Protein AF-A0A8H8DHR5-F1 (afdb_monomer)

Nearest PDB structures (foldseek):
  8pv3-assembly1_LR  TM=9.100E-01  e=2.054E-12  Thermochaetoides thermophila DSM 1495
  8pvk-assembly1_LR  TM=9.070E-01  e=3.419E-12  Thermochaetoides thermophila DSM 1495
  6zu5-assembly1_LR0  TM=8.904E-01  e=1.469E-10  Paranosema locustae
  1ffk-assembly1_M  TM=8.776E-01  e=1.641E-08  Haloarcula marismortui
  1k8a-assembly1_Q  TM=8.814E-01  e=5.506E-08  Haloarcula marismortui

InterPro domains:
  IPR000196 Large ribosomal subunit protein eL19 domain [SM01416] (14-130)
  IPR035970 Large ribosomal subunit protein eL19 superfamily [SSF48140] (15-130)
  IPR039547 Large ribosomal subunit protein eL19 [PTHR10722] (29-130)
  IPR057260 Ribosomal protein L19e, C-terminal domain [PF25476] (47-130)

Radius of gyration: 31.35 Å; Cα contacts (8 Å, |Δi|>4): 58; chains: 1; bounding box: 53×69×75 Å

Structure (mmCIF, N/CA/C/O backbone):
data_AF-A0A8H8DHR5-F1
#
_entry.id   AF-A0A8H8DHR5-F1
#
loop_
_atom_site.group_PDB
_atom_site.id
_atom_site.type_symbol
_atom_site.label_atom_id
_atom_site.label_alt_id
_atom_site.label_comp_id
_atom_site.label_asym_id
_atom_site.label_entity_id
_atom_site.label_seq_id
_atom_site.pdbx_PDB_ins_code
_atom_site.Cartn_x
_atom_site.Cartn_y
_atom_site.Cartn_z
_atom_site.occupancy
_atom_site.B_iso_or_equiv
_atom_site.auth_seq_id
_atom_site.auth_comp_id
_atom_site.auth_asym_id
_atom_site.auth_atom_id
_atom_site.pdbx_PDB_model_num
ATOM 1 N N . MET A 1 1 ? 2.626 48.609 -42.521 1.00 49.31 1 MET A N 1
ATOM 2 C CA . MET A 1 1 ? 3.948 47.981 -42.735 1.00 49.31 1 MET A CA 1
ATOM 3 C C . MET A 1 1 ? 4.315 47.196 -41.479 1.00 49.31 1 MET A C 1
ATOM 5 O O . MET A 1 1 ? 4.859 47.774 -40.551 1.00 49.31 1 MET A O 1
ATOM 9 N N . GLY A 1 2 ? 3.911 45.927 -41.382 1.00 47.09 2 GLY A N 1
ATOM 10 C CA . GLY A 1 2 ? 4.258 45.062 -40.247 1.00 47.09 2 GLY A CA 1
ATOM 11 C C . GLY A 1 2 ? 5.346 44.088 -40.674 1.00 47.09 2 GLY A C 1
ATOM 12 O O . GLY A 1 2 ? 5.113 43.306 -41.591 1.00 47.09 2 GLY A O 1
ATOM 13 N N . ALA A 1 3 ? 6.526 44.164 -40.058 1.00 51.38 3 ALA A N 1
ATOM 14 C CA . ALA A 1 3 ? 7.613 43.227 -40.324 1.00 51.38 3 ALA A CA 1
ATOM 15 C C . ALA A 1 3 ? 7.174 41.784 -39.990 1.00 51.38 3 ALA A C 1
ATOM 17 O O . ALA A 1 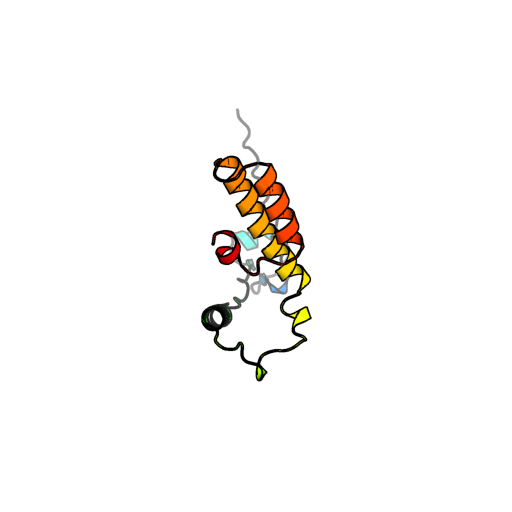3 ? 6.471 41.580 -38.991 1.00 51.38 3 ALA A O 1
ATOM 18 N N . PRO A 1 4 ? 7.554 40.779 -40.800 1.00 53.97 4 PRO A N 1
ATOM 19 C CA . PRO A 1 4 ? 7.269 39.387 -40.481 1.00 53.97 4 PRO A CA 1
ATOM 20 C C . PRO A 1 4 ? 7.989 39.010 -39.182 1.00 53.97 4 PRO A C 1
ATOM 22 O O . PRO A 1 4 ? 9.175 39.277 -39.015 1.00 53.97 4 PRO A O 1
ATOM 25 N N . ARG A 1 5 ? 7.258 38.409 -38.237 1.00 55.28 5 ARG A N 1
ATOM 26 C CA . ARG A 1 5 ? 7.847 37.860 -37.011 1.00 55.28 5 ARG A CA 1
ATOM 27 C C . ARG A 1 5 ? 8.753 36.701 -37.419 1.00 55.28 5 ARG A C 1
ATOM 29 O O . ARG A 1 5 ? 8.243 35.681 -37.883 1.00 55.28 5 ARG A O 1
ATOM 36 N N . ASP A 1 6 ? 10.062 36.864 -37.259 1.00 54.31 6 ASP A N 1
ATOM 37 C CA . ASP A 1 6 ? 11.035 35.807 -37.517 1.00 54.31 6 ASP A CA 1
ATOM 38 C C . ASP A 1 6 ? 10.660 34.544 -36.731 1.00 54.31 6 ASP A C 1
ATOM 40 O O . ASP A 1 6 ? 10.556 34.546 -35.500 1.00 54.31 6 ASP A O 1
ATOM 44 N N . ALA A 1 7 ? 10.413 33.452 -37.454 1.00 51.59 7 ALA A N 1
ATOM 45 C CA . ALA A 1 7 ? 10.129 32.161 -36.849 1.00 51.59 7 ALA A CA 1
ATOM 46 C C . ALA A 1 7 ? 11.373 31.677 -36.078 1.00 51.59 7 ALA A C 1
ATOM 48 O O . ALA A 1 7 ? 12.481 31.718 -36.622 1.00 51.59 7 ALA A O 1
ATOM 49 N N . PRO A 1 8 ? 11.238 31.180 -34.834 1.00 48.06 8 PRO A N 1
ATOM 50 C CA . PRO A 1 8 ? 12.390 30.730 -34.067 1.00 48.06 8 PRO A CA 1
ATOM 51 C C . PRO A 1 8 ? 13.072 29.557 -34.780 1.00 48.06 8 PRO A C 1
ATOM 53 O O . PRO A 1 8 ? 12.430 28.562 -35.130 1.00 48.06 8 PRO A O 1
ATOM 56 N N . ALA A 1 9 ? 14.390 29.662 -34.972 1.00 53.03 9 ALA A N 1
ATOM 57 C CA . ALA A 1 9 ? 15.204 28.599 -35.547 1.00 53.03 9 ALA A CA 1
ATOM 58 C C . ALA A 1 9 ? 14.975 27.287 -34.776 1.00 53.03 9 ALA A C 1
ATOM 60 O O . ALA A 1 9 ? 15.263 27.198 -33.578 1.00 53.03 9 ALA A O 1
ATOM 61 N N . ARG A 1 10 ? 14.450 26.259 -35.458 1.00 54.03 10 ARG A N 1
ATOM 62 C CA . ARG A 1 10 ? 14.207 24.938 -34.862 1.00 54.03 10 ARG A CA 1
ATOM 63 C C . ARG A 1 10 ? 15.533 24.406 -34.303 1.00 54.03 10 ARG A C 1
ATOM 65 O O . ARG A 1 10 ? 16.517 24.262 -35.038 1.00 54.03 10 ARG A O 1
ATOM 72 N N . ARG A 1 11 ? 15.586 24.175 -32.985 1.00 55.97 11 ARG A N 1
ATOM 73 C CA . ARG A 1 11 ? 16.762 23.606 -32.308 1.00 55.97 11 ARG A CA 1
ATOM 74 C C . ARG A 1 11 ? 17.033 22.226 -32.913 1.00 55.97 11 ARG A C 1
ATOM 76 O O . ARG A 1 11 ? 16.124 21.405 -32.995 1.00 55.97 11 ARG A O 1
ATOM 83 N N . THR A 1 12 ? 18.263 21.986 -33.361 1.00 58.66 12 THR A N 1
ATOM 84 C CA . THR A 1 12 ? 18.700 20.665 -33.835 1.00 58.66 12 THR A CA 1
ATOM 85 C C . THR A 1 12 ? 18.490 19.644 -32.716 1.00 58.66 12 THR A C 1
ATOM 87 O O . THR A 1 12 ? 18.787 19.967 -31.561 1.00 58.66 12 THR A O 1
ATOM 90 N N . PRO A 1 13 ? 17.965 18.442 -33.006 1.00 58.16 13 PRO A N 1
ATOM 91 C CA . PRO A 1 13 ? 17.676 17.468 -31.966 1.00 58.16 13 PRO A CA 1
ATOM 92 C C . PRO A 1 13 ? 18.980 17.081 -31.252 1.00 58.16 13 PRO A C 1
ATOM 94 O O . PRO A 1 13 ? 19.934 16.637 -31.884 1.00 58.16 13 PRO A O 1
ATOM 97 N N . THR A 1 14 ? 19.030 17.269 -29.932 1.00 62.16 14 THR A N 1
ATOM 98 C CA . THR A 1 14 ? 20.160 16.896 -29.064 1.00 62.16 14 THR A CA 1
ATOM 99 C C . THR A 1 14 ? 20.129 15.391 -28.795 1.00 62.16 14 THR A C 1
ATOM 101 O O . THR A 1 14 ? 19.890 14.950 -27.673 1.00 62.16 14 THR A O 1
ATOM 104 N N . VAL A 1 15 ? 20.246 14.591 -29.850 1.00 63.75 15 VAL A N 1
ATOM 105 C CA . VAL A 1 15 ? 20.228 13.125 -29.784 1.00 63.75 15 VAL A CA 1
ATOM 106 C C . VAL A 1 15 ? 21.613 12.576 -30.079 1.00 63.75 15 VAL A C 1
ATOM 108 O O . VAL A 1 15 ? 22.362 13.147 -30.868 1.00 63.75 15 VAL A O 1
ATOM 111 N N . SER A 1 16 ? 21.959 11.477 -29.410 1.00 67.31 16 SER A N 1
ATOM 112 C CA . SER A 1 1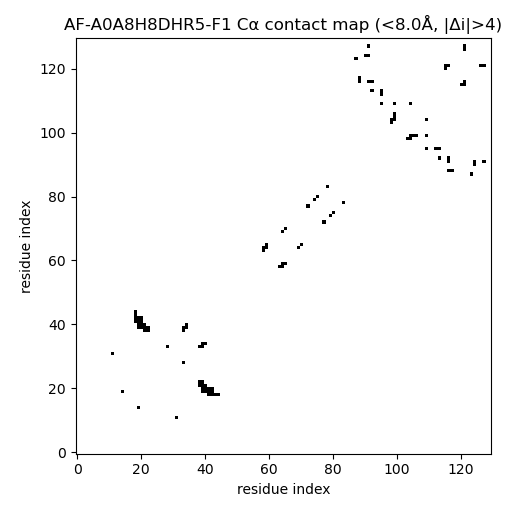6 ? 23.236 10.784 -29.596 1.00 67.31 16 SER A CA 1
ATOM 113 C C . SER A 1 16 ? 23.405 10.341 -31.052 1.00 67.31 16 SER A C 1
ATOM 115 O O . SER A 1 16 ? 22.440 9.901 -31.675 1.00 67.31 16 SER A O 1
ATOM 117 N N . THR A 1 17 ? 24.631 10.385 -31.585 1.00 66.19 17 THR A N 1
ATOM 118 C CA . THR A 1 17 ? 24.973 9.972 -32.963 1.00 66.19 17 THR A CA 1
ATOM 119 C C . THR A 1 17 ? 24.474 8.562 -33.309 1.00 66.19 17 THR A C 1
ATOM 121 O O . THR A 1 17 ? 24.131 8.288 -34.454 1.00 66.19 17 THR A O 1
ATOM 124 N N . SER A 1 18 ? 24.354 7.677 -32.313 1.00 66.06 18 SER A N 1
ATOM 125 C CA . SER A 1 18 ? 23.802 6.318 -32.469 1.00 66.06 18 SER A CA 1
ATOM 126 C C . SER A 1 18 ? 22.314 6.281 -32.868 1.00 66.06 18 SER A C 1
ATOM 128 O O . SER A 1 18 ? 21.866 5.347 -33.544 1.00 66.06 18 SER A O 1
ATOM 130 N N . GLU A 1 19 ? 21.557 7.320 -32.512 1.00 66.19 19 GLU A N 1
ATOM 131 C CA . GLU A 1 19 ? 20.123 7.475 -32.782 1.00 66.19 19 GLU A CA 1
ATOM 132 C C . GLU A 1 19 ? 19.843 8.177 -34.120 1.00 66.19 19 GLU A C 1
ATOM 134 O O . GLU A 1 19 ? 18.682 8.357 -34.495 1.00 66.19 19 GLU A O 1
ATOM 139 N N . ILE A 1 20 ? 20.888 8.561 -34.859 1.00 72.62 20 ILE A N 1
ATOM 140 C CA . ILE A 1 20 ? 20.786 9.266 -36.136 1.00 72.62 20 ILE A CA 1
ATOM 141 C C . ILE A 1 20 ? 21.114 8.295 -37.274 1.00 72.62 20 ILE A C 1
ATOM 143 O O . ILE A 1 20 ? 22.096 7.553 -37.235 1.00 72.62 20 ILE A O 1
ATOM 147 N N . PHE A 1 21 ? 20.263 8.263 -38.295 1.00 71.44 21 PHE A N 1
ATOM 148 C CA . PHE A 1 21 ? 20.574 7.635 -39.575 1.00 71.44 21 PHE A CA 1
ATOM 149 C C . PHE A 1 21 ? 21.063 8.716 -40.545 1.00 71.44 21 PHE A C 1
ATOM 151 O O . PHE A 1 21 ? 20.349 9.693 -40.767 1.00 71.44 21 PHE A O 1
ATOM 158 N N . VAL A 1 22 ? 22.273 8.556 -41.091 1.00 70.00 22 VAL A N 1
ATOM 159 C CA . VAL A 1 22 ? 22.878 9.478 -42.068 1.00 70.00 22 VAL A CA 1
ATOM 160 C C . VAL A 1 22 ? 23.092 8.717 -43.374 1.00 70.00 22 VAL A C 1
ATOM 162 O O . VAL A 1 22 ? 23.759 7.684 -43.382 1.00 70.00 22 VAL A O 1
ATOM 165 N N . GLY A 1 23 ? 22.507 9.211 -44.468 1.00 64.94 23 GLY A N 1
ATOM 166 C CA . GLY A 1 23 ? 22.729 8.659 -45.809 1.00 64.94 23 GLY A CA 1
ATOM 167 C C . GLY A 1 23 ? 24.164 8.881 -46.333 1.00 64.94 23 GLY A C 1
ATOM 168 O O . GLY A 1 23 ? 24.919 9.664 -45.760 1.00 64.94 23 GLY A O 1
ATOM 169 N N . PRO A 1 24 ? 24.556 8.256 -47.460 1.00 64.88 24 PRO A N 1
ATOM 170 C CA . PRO A 1 24 ? 25.950 8.160 -47.935 1.00 64.88 24 PRO A CA 1
ATOM 171 C C . PRO A 1 24 ? 26.613 9.474 -48.411 1.00 64.88 24 PRO A C 1
ATOM 173 O O . PRO A 1 24 ? 27.693 9.441 -48.993 1.00 64.88 24 PRO A O 1
ATOM 176 N N . ARG A 1 25 ? 26.003 10.648 -48.199 1.00 56.47 25 ARG A N 1
ATOM 177 C CA . ARG A 1 25 ? 26.509 11.943 -48.683 1.00 56.47 25 ARG A CA 1
ATOM 178 C C . ARG A 1 25 ? 26.752 12.901 -47.518 1.00 56.47 25 ARG A C 1
ATOM 180 O O . ARG A 1 25 ? 25.860 13.653 -47.136 1.00 56.47 25 ARG A O 1
ATOM 187 N N . SER A 1 26 ? 27.976 12.928 -46.998 1.00 60.78 26 SER A N 1
ATOM 188 C CA . SER A 1 26 ? 28.399 13.896 -45.980 1.00 60.78 26 SER A CA 1
ATOM 189 C C . SER A 1 26 ? 29.512 14.799 -46.510 1.00 60.78 26 SER A C 1
ATOM 191 O O . SER A 1 26 ? 30.684 14.437 -46.482 1.00 60.78 26 SER A O 1
ATOM 193 N N . ALA A 1 27 ? 29.151 15.994 -46.973 1.00 52.66 27 ALA A N 1
ATOM 194 C CA . ALA A 1 27 ? 30.115 17.075 -47.163 1.00 52.66 27 ALA A CA 1
ATOM 195 C C . ALA A 1 27 ? 29.438 18.436 -46.917 1.00 52.66 27 ALA A C 1
ATOM 197 O O . ALA A 1 27 ? 28.593 18.875 -47.700 1.00 52.66 27 ALA A O 1
ATOM 198 N N . GLY A 1 28 ? 29.782 19.064 -45.787 1.00 56.69 28 GLY A N 1
ATOM 199 C CA . GLY A 1 28 ? 29.808 20.521 -45.587 1.00 56.69 28 GLY A CA 1
ATOM 200 C C . GLY A 1 28 ? 28.513 21.345 -45.636 1.00 56.69 28 GLY A C 1
ATOM 201 O O . GLY A 1 28 ? 28.612 22.566 -45.677 1.00 56.69 28 GLY A O 1
ATOM 202 N N . ARG A 1 29 ? 27.307 20.759 -45.651 1.00 62.31 29 ARG A N 1
ATOM 203 C CA . ARG A 1 29 ? 26.045 21.526 -45.771 1.00 62.31 29 ARG A CA 1
ATOM 204 C C . ARG A 1 29 ? 25.260 21.644 -44.461 1.00 62.31 29 ARG A C 1
ATOM 206 O O . ARG A 1 29 ? 25.276 20.740 -43.632 1.00 62.31 29 ARG A O 1
ATOM 213 N N . ASN A 1 30 ? 24.546 22.769 -44.314 1.00 76.62 30 ASN A N 1
ATOM 214 C CA . ASN A 1 30 ? 23.677 23.109 -43.179 1.00 76.62 30 ASN A CA 1
ATOM 215 C C . ASN A 1 30 ? 22.784 21.926 -42.755 1.00 76.62 30 ASN A C 1
ATOM 217 O O . ASN A 1 30 ? 21.804 21.616 -43.429 1.00 76.62 30 ASN A O 1
ATOM 221 N N . VAL A 1 31 ? 23.085 21.325 -41.597 1.00 71.81 31 VAL A N 1
ATOM 222 C CA . VAL A 1 31 ? 22.423 20.122 -41.046 1.00 71.81 31 VAL A CA 1
ATOM 223 C C . VAL A 1 31 ? 20.900 20.262 -40.958 1.00 71.81 31 VAL A C 1
ATOM 225 O O . VAL A 1 31 ? 20.180 19.293 -41.166 1.00 71.81 31 VAL A O 1
ATOM 228 N N . ARG A 1 32 ? 20.391 21.477 -40.712 1.00 74.00 32 ARG A N 1
ATOM 229 C CA . ARG A 1 32 ? 18.945 21.755 -40.655 1.00 74.00 32 ARG A CA 1
ATOM 230 C C . ARG A 1 32 ? 18.229 21.438 -41.973 1.00 74.00 32 ARG A C 1
ATOM 232 O O . ARG A 1 32 ? 17.182 20.812 -41.933 1.00 74.00 32 ARG A O 1
ATOM 239 N N . LYS A 1 33 ? 18.834 21.778 -43.120 1.00 75.38 33 LYS A N 1
ATOM 240 C CA . LYS A 1 33 ? 18.258 21.479 -44.443 1.00 75.38 33 LYS A CA 1
ATOM 241 C C . LYS A 1 33 ? 18.195 19.969 -44.693 1.00 75.38 33 LYS A C 1
ATOM 243 O O . LYS A 1 33 ? 17.197 19.476 -45.179 1.00 75.38 33 LYS A O 1
ATOM 248 N N . LEU A 1 34 ? 19.207 19.220 -44.246 1.00 76.31 34 LEU A N 1
ATOM 249 C CA . LEU A 1 34 ? 19.251 17.758 -44.392 1.00 76.31 34 LEU A CA 1
ATOM 250 C C . LEU A 1 34 ? 18.215 17.015 -43.528 1.00 76.31 34 LEU A C 1
ATOM 252 O O . LEU A 1 34 ? 17.851 15.887 -43.858 1.00 76.31 34 LEU A O 1
ATOM 256 N N . ILE A 1 35 ? 17.764 17.621 -42.424 1.00 77.12 35 ILE A N 1
ATOM 257 C CA . ILE A 1 35 ? 16.659 17.102 -41.604 1.00 77.12 35 ILE A CA 1
ATOM 258 C C . ILE A 1 35 ? 15.322 17.366 -42.306 1.00 77.12 35 ILE A C 1
ATOM 260 O O . ILE A 1 35 ? 14.495 16.460 -42.378 1.00 77.12 35 ILE A O 1
ATOM 264 N N . ASP A 1 36 ? 15.132 18.575 -42.844 1.00 77.75 36 ASP A N 1
ATOM 265 C CA . ASP A 1 36 ? 13.914 18.953 -43.573 1.00 77.75 36 ASP A CA 1
ATOM 266 C C . ASP A 1 36 ? 13.765 18.153 -44.886 1.00 77.75 36 ASP A C 1
ATOM 268 O O . ASP A 1 36 ? 12.668 17.703 -45.208 1.00 77.75 36 ASP A O 1
ATOM 272 N N . ASP A 1 37 ? 14.877 17.879 -45.579 1.00 76.56 37 ASP A N 1
ATOM 273 C CA . ASP A 1 37 ? 14.950 17.050 -46.795 1.00 76.56 37 ASP A CA 1
ATOM 274 C C . ASP A 1 37 ? 14.870 15.530 -46.503 1.00 76.56 37 ASP A C 1
ATOM 276 O O . ASP A 1 37 ? 14.911 14.711 -47.422 1.00 76.56 37 ASP A O 1
ATOM 280 N N . GLY A 1 38 ? 14.802 15.116 -45.228 1.00 74.44 38 GLY A N 1
ATOM 281 C CA . GLY A 1 38 ? 14.645 13.711 -44.821 1.00 74.44 38 GLY A CA 1
ATOM 282 C C . GLY A 1 38 ? 15.882 12.817 -45.000 1.00 74.44 38 GLY A C 1
ATOM 283 O O . GLY A 1 38 ? 15.796 11.604 -44.821 1.00 74.44 38 GLY A O 1
ATOM 284 N N . LEU A 1 39 ? 17.046 13.389 -45.320 1.00 77.06 39 LEU A N 1
ATOM 285 C CA . LEU A 1 39 ? 18.327 12.674 -45.462 1.00 77.06 39 LEU A CA 1
ATOM 286 C C . LEU A 1 39 ? 18.957 12.303 -44.108 1.00 77.06 39 LEU A C 1
ATOM 288 O O . LEU A 1 39 ? 19.781 11.388 -44.032 1.00 77.06 39 LEU A O 1
ATOM 292 N N . VAL A 1 40 ? 18.578 13.022 -43.047 1.00 78.25 40 VAL A N 1
ATOM 293 C CA . VAL A 1 40 ? 18.969 12.765 -41.656 1.00 78.25 40 VAL A CA 1
ATOM 294 C C . VAL A 1 40 ? 17.712 12.485 -40.839 1.00 78.25 40 VAL A C 1
ATOM 296 O O . VAL A 1 40 ? 16.940 13.394 -40.537 1.00 78.25 40 VAL A O 1
ATOM 299 N N . ILE A 1 41 ? 17.515 11.222 -40.455 1.00 81.75 41 ILE A N 1
ATOM 300 C CA . ILE A 1 41 ? 16.314 10.769 -39.737 1.00 81.75 41 ILE A CA 1
ATOM 301 C C . ILE A 1 41 ? 16.694 10.334 -38.323 1.00 81.75 41 ILE A C 1
ATOM 303 O O . ILE A 1 41 ? 17.637 9.562 -38.122 1.00 81.75 41 ILE A O 1
ATOM 307 N N . LYS A 1 42 ? 15.919 10.790 -37.331 1.00 81.75 42 LYS A N 1
ATOM 308 C CA . LYS A 1 42 ? 15.981 10.234 -35.977 1.00 81.75 42 LYS A CA 1
ATOM 309 C C . LYS A 1 42 ? 15.358 8.842 -35.995 1.00 81.75 42 LYS A C 1
ATOM 311 O O . LYS A 1 42 ? 14.157 8.701 -36.227 1.00 81.75 42 LYS A O 1
ATOM 316 N N . LYS A 1 43 ? 16.163 7.821 -35.713 1.00 84.75 43 LYS A N 1
ATOM 317 C CA . LYS A 1 43 ? 15.669 6.452 -35.571 1.00 84.75 43 LYS A CA 1
ATOM 318 C C . LYS A 1 43 ? 14.648 6.417 -34.426 1.00 84.75 43 LYS A C 1
ATOM 320 O O . LYS A 1 43 ? 14.907 6.996 -33.365 1.00 84.75 43 LYS A O 1
ATOM 325 N N . P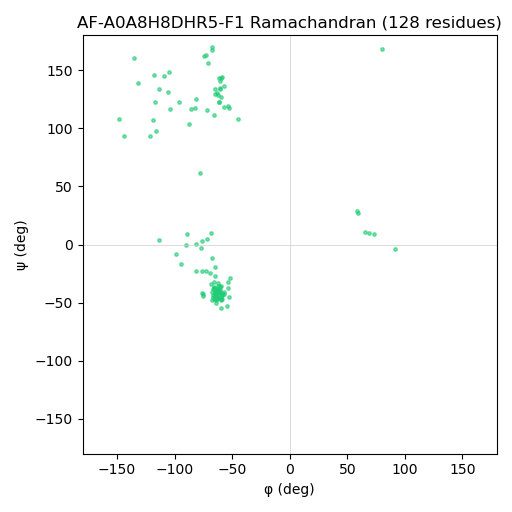RO A 1 44 ? 13.490 5.758 -34.597 1.00 85.50 44 PRO A N 1
ATOM 326 C CA . PRO A 1 44 ? 12.619 5.499 -33.464 1.00 85.50 44 PRO A CA 1
ATOM 327 C C . PRO A 1 44 ? 13.380 4.656 -32.436 1.00 85.50 44 PRO A C 1
ATOM 329 O O . PRO A 1 44 ? 14.183 3.790 -32.788 1.00 85.50 44 PRO A O 1
ATOM 332 N N . HIS A 1 45 ? 13.139 4.923 -31.156 1.00 86.50 45 HIS A N 1
ATOM 333 C CA . HIS A 1 45 ? 13.739 4.137 -30.086 1.00 86.50 45 HIS A CA 1
ATOM 334 C C . HIS A 1 45 ? 13.283 2.675 -30.191 1.00 86.50 45 HIS A C 1
ATOM 336 O O . HIS A 1 45 ? 12.123 2.397 -30.509 1.00 86.50 45 HIS A O 1
ATOM 342 N N . ALA A 1 46 ? 14.178 1.735 -29.889 1.00 87.75 46 ALA A N 1
ATOM 343 C CA . ALA A 1 46 ? 13.804 0.330 -29.802 1.00 87.75 46 ALA A CA 1
ATOM 344 C C . ALA A 1 46 ? 12.760 0.145 -28.686 1.00 87.75 46 ALA A C 1
ATOM 346 O O . ALA A 1 46 ? 12.982 0.510 -27.530 1.00 87.75 46 ALA A O 1
ATOM 347 N N . ILE A 1 47 ? 11.592 -0.398 -29.034 1.00 88.06 47 ILE A N 1
ATOM 348 C CA . ILE A 1 47 ? 10.473 -0.513 -28.096 1.00 88.06 47 ILE A CA 1
ATOM 349 C C . ILE A 1 47 ? 10.665 -1.748 -27.212 1.00 88.06 47 ILE A C 1
ATOM 351 O O . ILE A 1 47 ? 10.593 -2.886 -27.675 1.00 88.06 47 ILE A O 1
ATOM 355 N N . HIS A 1 48 ? 10.796 -1.544 -25.902 1.00 92.38 48 HIS A N 1
ATOM 356 C CA . HIS A 1 48 ? 10.709 -2.631 -24.927 1.00 92.38 48 HIS A CA 1
ATOM 357 C C . HIS A 1 48 ? 9.256 -2.865 -24.498 1.00 92.38 48 HIS A C 1
ATOM 359 O O . HIS A 1 48 ? 8.687 -2.127 -23.688 1.00 92.38 48 HIS A O 1
ATOM 365 N N . SER A 1 49 ? 8.637 -3.927 -25.019 1.00 93.69 49 SER A N 1
ATOM 366 C CA . SER A 1 49 ? 7.250 -4.260 -24.681 1.00 93.69 49 SER A CA 1
ATOM 367 C C . SER A 1 49 ? 7.078 -4.626 -23.202 1.00 93.69 49 SER A C 1
ATOM 369 O O . SER A 1 49 ? 7.730 -5.521 -22.664 1.00 93.69 49 SER A O 1
ATOM 371 N N . ARG A 1 50 ? 6.098 -3.994 -22.544 1.00 95.50 50 ARG A N 1
ATOM 372 C CA . ARG A 1 50 ? 5.693 -4.309 -21.159 1.00 95.50 50 ARG A CA 1
ATOM 373 C C . ARG A 1 50 ? 4.608 -5.386 -21.067 1.00 95.50 50 ARG A C 1
ATOM 375 O O . ARG A 1 50 ? 4.048 -5.591 -19.989 1.00 95.50 50 ARG A O 1
ATOM 382 N N . PHE A 1 51 ? 4.260 -6.055 -22.170 1.00 96.12 51 PHE A N 1
ATOM 383 C CA . PHE A 1 51 ? 3.166 -7.037 -22.222 1.00 96.12 51 PHE A CA 1
ATOM 384 C C . PHE A 1 51 ? 3.312 -8.146 -21.164 1.00 96.12 51 PHE A C 1
ATOM 386 O O . PHE A 1 51 ? 2.431 -8.315 -20.319 1.00 96.12 51 PHE A O 1
ATOM 393 N N . ARG A 1 52 ? 4.470 -8.820 -21.120 1.00 96.69 52 ARG A N 1
ATOM 394 C CA . ARG A 1 52 ? 4.743 -9.916 -20.167 1.00 96.69 52 ARG A CA 1
ATOM 395 C C . ARG A 1 52 ? 4.713 -9.449 -18.708 1.00 96.69 52 ARG A C 1
ATOM 397 O O . ARG A 1 52 ? 4.180 -10.138 -17.840 1.00 96.69 52 ARG A O 1
ATOM 404 N N . VAL A 1 53 ? 5.236 -8.251 -18.435 1.00 96.38 53 VAL A N 1
ATOM 405 C CA . VAL A 1 53 ? 5.222 -7.645 -17.091 1.00 96.38 53 VAL A CA 1
ATOM 406 C C . VAL A 1 53 ? 3.786 -7.379 -16.633 1.00 96.38 53 VAL A C 1
ATOM 408 O O . VAL A 1 53 ? 3.441 -7.700 -15.496 1.00 96.38 53 VAL A O 1
ATOM 411 N N . ARG A 1 54 ? 2.931 -6.846 -17.517 1.00 96.81 54 ARG A N 1
ATOM 412 C CA . ARG A 1 54 ? 1.512 -6.587 -17.223 1.00 96.81 54 ARG A CA 1
ATOM 413 C C . ARG A 1 54 ? 0.736 -7.878 -16.966 1.00 96.81 54 ARG A C 1
ATOM 415 O O . ARG A 1 54 ? 0.007 -7.951 -15.978 1.00 96.81 54 ARG A O 1
ATOM 422 N N . GLN A 1 55 ? 0.943 -8.901 -17.795 1.00 97.25 55 GLN A N 1
ATOM 423 C CA . GLN A 1 55 ? 0.315 -10.213 -17.618 1.00 97.25 55 GLN A CA 1
ATOM 424 C C . GLN A 1 55 ? 0.696 -10.841 -16.265 1.00 97.25 55 GLN A C 1
ATOM 426 O O . GLN A 1 55 ? -0.176 -11.263 -15.504 1.00 97.25 55 GLN A O 1
ATOM 431 N N . ASN A 1 56 ? 1.985 -10.818 -15.907 1.00 96.50 56 ASN A N 1
ATOM 432 C CA . ASN A 1 56 ? 2.460 -11.328 -14.619 1.00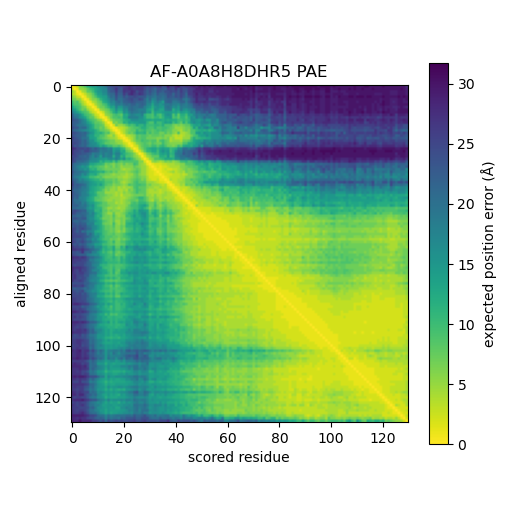 96.50 56 ASN A CA 1
ATOM 433 C C . ASN A 1 56 ? 1.911 -10.507 -13.435 1.00 96.50 56 ASN A C 1
ATOM 435 O O . ASN A 1 56 ? 1.470 -11.071 -12.438 1.00 96.50 56 ASN A O 1
ATOM 439 N N . ALA A 1 57 ? 1.860 -9.176 -13.544 1.00 96.88 57 ALA A N 1
ATOM 440 C CA . ALA A 1 57 ? 1.271 -8.325 -12.508 1.00 96.88 57 ALA A CA 1
ATOM 441 C C . ALA A 1 57 ? -0.224 -8.623 -12.280 1.00 96.88 57 ALA A C 1
ATOM 443 O O . ALA A 1 57 ? -0.673 -8.659 -11.133 1.00 96.88 57 ALA A O 1
ATOM 444 N N . ALA A 1 58 ? -0.987 -8.892 -13.345 1.00 96.69 58 ALA A N 1
ATOM 445 C CA . ALA A 1 58 ? -2.384 -9.306 -13.237 1.00 96.69 58 ALA A CA 1
ATOM 446 C C . ALA A 1 58 ? -2.528 -10.674 -12.545 1.00 96.69 58 ALA A C 1
ATOM 448 O O . ALA A 1 58 ? -3.377 -10.828 -11.667 1.00 96.69 58 ALA A O 1
ATOM 449 N N . ALA A 1 59 ? -1.665 -11.643 -12.870 1.00 96.69 59 ALA A N 1
ATOM 450 C CA . ALA A 1 59 ? -1.636 -12.944 -12.200 1.00 96.69 59 ALA A CA 1
ATOM 451 C C . ALA A 1 59 ? -1.257 -12.825 -10.710 1.00 96.69 59 ALA A C 1
ATOM 453 O O . ALA A 1 59 ? -1.908 -13.432 -9.859 1.00 96.69 59 ALA A O 1
ATOM 454 N N . LYS A 1 60 ? -0.263 -11.988 -10.379 1.00 96.06 60 LYS A N 1
ATOM 455 C CA . LYS A 1 60 ? 0.136 -11.686 -8.994 1.00 96.06 60 LYS A CA 1
ATOM 456 C C . LYS A 1 60 ? -0.978 -11.025 -8.189 1.00 96.06 60 LYS A C 1
ATOM 458 O O . LYS A 1 60 ? -1.155 -11.366 -7.025 1.00 96.06 60 LYS A O 1
ATOM 463 N N . ARG A 1 61 ? -1.762 -10.127 -8.798 1.00 95.75 61 ARG A N 1
ATOM 464 C CA . ARG A 1 61 ? -2.923 -9.497 -8.144 1.00 95.75 61 ARG A CA 1
ATOM 465 C C . ARG A 1 61 ? -3.998 -10.517 -7.759 1.00 95.75 61 ARG A C 1
ATOM 467 O O . ARG A 1 61 ? -4.622 -10.361 -6.720 1.00 95.75 61 ARG A O 1
ATOM 474 N N . LYS A 1 62 ? -4.157 -11.583 -8.552 1.00 96.12 62 LYS A N 1
ATOM 475 C CA . LYS A 1 62 ? -5.021 -12.737 -8.239 1.00 96.12 62 LYS A CA 1
ATOM 476 C C . LYS A 1 62 ? -4.411 -13.695 -7.198 1.00 96.12 62 LYS A C 1
ATOM 478 O O . LYS A 1 62 ? -4.981 -14.744 -6.938 1.00 96.12 62 LYS A O 1
ATOM 483 N N . GLY A 1 63 ? -3.236 -13.384 -6.647 1.00 95.31 63 GLY A N 1
ATOM 484 C CA . GLY A 1 63 ? -2.549 -14.198 -5.641 1.00 95.31 63 GLY A CA 1
ATOM 485 C C . GLY A 1 63 ? -1.567 -15.234 -6.195 1.00 95.31 63 GLY A C 1
ATOM 486 O O . GLY A 1 63 ? -0.854 -15.864 -5.414 1.00 95.31 63 GLY A O 1
ATOM 487 N N . ARG A 1 64 ? -1.439 -15.400 -7.520 1.00 96.06 64 ARG A N 1
ATOM 488 C CA . ARG A 1 64 ? -0.473 -16.355 -8.098 1.00 96.06 64 ARG A CA 1
ATOM 489 C C . ARG A 1 64 ? 0.973 -15.879 -7.939 1.00 96.06 64 ARG A C 1
ATOM 491 O O . ARG A 1 64 ? 1.243 -14.689 -7.819 1.00 96.06 64 ARG A O 1
ATOM 498 N N . HIS A 1 65 ? 1.926 -16.812 -7.967 1.00 94.31 65 HIS A N 1
ATOM 499 C CA . HIS A 1 65 ? 3.367 -16.537 -7.818 1.00 94.31 65 HIS A CA 1
ATOM 500 C C . HIS A 1 65 ? 3.770 -15.860 -6.486 1.00 94.31 65 HIS A C 1
ATOM 502 O O . HIS A 1 65 ? 4.784 -15.163 -6.434 1.00 94.31 65 HIS A O 1
ATOM 508 N N . THR A 1 66 ? 3.002 -16.062 -5.407 1.00 94.12 66 THR A N 1
ATOM 509 C CA . THR A 1 66 ? 3.256 -15.476 -4.071 1.00 94.12 66 THR A CA 1
ATOM 510 C C . THR A 1 66 ? 3.621 -16.500 -2.983 1.00 94.12 66 THR A C 1
ATOM 512 O O . THR A 1 66 ? 3.799 -16.121 -1.822 1.00 94.12 66 THR A O 1
ATOM 515 N N . GLY A 1 67 ? 3.749 -17.785 -3.335 1.00 94.31 67 GLY A N 1
ATOM 516 C CA . GLY A 1 67 ? 4.107 -18.865 -2.404 1.00 94.31 67 GLY A CA 1
ATOM 517 C C . GLY A 1 67 ? 5.543 -18.774 -1.875 1.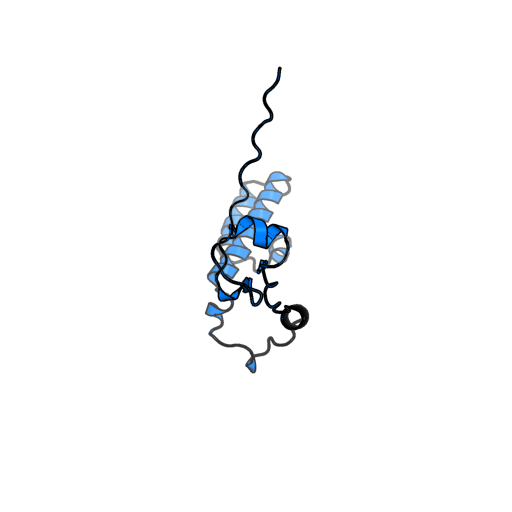00 94.31 67 GLY A C 1
ATOM 518 O O . GLY A 1 67 ? 6.356 -18.017 -2.409 1.00 94.31 67 GLY A O 1
ATOM 519 N N . THR A 1 68 ? 5.861 -19.556 -0.839 1.00 94.06 68 THR A N 1
ATOM 520 C CA . THR A 1 68 ? 7.129 -19.488 -0.083 1.00 94.06 68 THR A CA 1
ATOM 521 C C . THR A 1 68 ? 8.369 -19.561 -0.976 1.00 94.06 68 THR A C 1
ATOM 523 O O . THR A 1 68 ? 9.217 -18.683 -0.882 1.00 94.06 68 THR A O 1
ATOM 526 N N . GLY A 1 69 ? 8.422 -20.480 -1.947 1.00 95.81 69 GLY A N 1
ATOM 527 C CA . GLY A 1 69 ? 9.567 -20.607 -2.868 1.00 95.81 69 GLY A CA 1
ATOM 528 C C . GLY A 1 69 ? 9.773 -19.436 -3.846 1.00 95.81 69 GLY A C 1
ATOM 529 O O . GLY A 1 69 ? 10.809 -19.342 -4.498 1.00 95.81 69 GLY A O 1
ATOM 530 N N . LYS A 1 70 ? 8.804 -18.519 -3.981 1.00 95.00 70 LYS A N 1
ATOM 531 C CA . LYS A 1 70 ? 8.957 -17.272 -4.759 1.00 95.00 70 LYS A CA 1
ATOM 532 C C . LYS A 1 70 ? 9.268 -16.064 -3.876 1.00 95.00 70 LYS A C 1
ATOM 534 O O . LYS A 1 70 ? 9.558 -14.986 -4.400 1.00 95.00 70 LYS A O 1
ATOM 539 N N . ARG A 1 71 ? 9.194 -16.211 -2.551 1.00 94.38 71 ARG A N 1
ATOM 540 C CA . ARG A 1 71 ? 9.527 -15.147 -1.604 1.00 94.38 71 ARG A CA 1
ATOM 541 C C . ARG A 1 71 ? 11.039 -15.123 -1.426 1.00 94.38 71 ARG A C 1
ATOM 543 O O . ARG A 1 71 ? 11.653 -16.125 -1.097 1.00 94.38 71 ARG A O 1
ATOM 550 N N . ARG A 1 72 ? 11.621 -13.953 -1.664 1.00 93.81 72 ARG A N 1
ATOM 551 C CA . ARG A 1 72 ? 13.007 -13.628 -1.323 1.00 93.81 72 ARG A CA 1
ATOM 552 C C . ARG A 1 72 ? 12.983 -12.475 -0.318 1.00 93.81 72 ARG A C 1
ATOM 554 O O . ARG A 1 72 ? 12.078 -11.634 -0.409 1.00 93.81 72 ARG A O 1
ATOM 561 N N . GLY A 1 73 ? 13.938 -12.467 0.611 1.00 94.12 73 GLY A N 1
ATOM 562 C CA . GLY A 1 73 ? 14.002 -11.529 1.738 1.00 94.12 73 GLY A CA 1
ATOM 563 C C . GLY A 1 73 ? 13.091 -11.903 2.916 1.00 94.12 73 GLY A C 1
ATOM 564 O O . GLY A 1 73 ? 12.221 -12.769 2.798 1.00 94.12 73 GLY A O 1
ATOM 565 N N . THR A 1 74 ? 13.295 -11.233 4.052 1.00 95.50 74 THR A N 1
ATOM 566 C CA . THR A 1 74 ? 12.529 -11.445 5.292 1.00 95.50 74 THR A CA 1
ATOM 567 C C . THR A 1 74 ? 11.103 -10.891 5.189 1.00 95.50 74 THR A C 1
ATOM 569 O O . THR A 1 74 ? 10.784 -10.087 4.307 1.00 95.50 74 THR A O 1
ATOM 572 N N . ALA A 1 75 ? 10.216 -11.314 6.097 1.00 93.94 75 ALA A N 1
ATOM 573 C CA . ALA A 1 75 ? 8.845 -10.802 6.157 1.00 93.94 75 ALA A CA 1
ATOM 574 C C . ALA A 1 75 ? 8.810 -9.276 6.370 1.00 93.94 75 ALA A C 1
ATOM 576 O O . ALA A 1 75 ? 8.082 -8.584 5.656 1.00 93.94 75 ALA A O 1
ATOM 577 N N . GLU A 1 76 ? 9.663 -8.769 7.266 1.00 95.44 76 GLU A N 1
ATOM 578 C CA . GLU A 1 76 ? 9.770 -7.341 7.585 1.00 95.44 76 GLU A CA 1
ATOM 579 C C . GLU A 1 76 ? 10.238 -6.513 6.380 1.00 95.44 76 GLU A C 1
ATOM 581 O O . GLU A 1 76 ? 9.679 -5.458 6.107 1.00 95.44 76 GLU A O 1
ATOM 586 N N . ALA A 1 77 ? 11.185 -7.015 5.578 1.00 94.75 77 ALA A N 1
ATOM 587 C CA . ALA A 1 77 ? 11.632 -6.309 4.375 1.00 94.75 77 ALA A CA 1
ATOM 588 C C . ALA A 1 77 ? 10.550 -6.253 3.280 1.00 94.75 77 ALA A C 1
ATOM 590 O O . ALA A 1 77 ? 10.455 -5.283 2.529 1.00 94.75 77 ALA A O 1
ATOM 591 N N . ARG A 1 78 ? 9.721 -7.299 3.163 1.00 94.12 78 ARG A N 1
ATOM 592 C CA . ARG A 1 78 ? 8.663 -7.377 2.142 1.00 94.12 78 ARG A CA 1
ATOM 593 C C . ARG A 1 78 ? 7.456 -6.511 2.493 1.00 94.12 78 ARG A C 1
ATOM 595 O O . ARG A 1 78 ? 6.880 -5.889 1.603 1.00 94.12 78 ARG A O 1
ATOM 602 N N . MET A 1 79 ? 7.046 -6.521 3.760 1.00 92.38 79 MET A N 1
ATOM 603 C CA . MET A 1 79 ? 5.945 -5.723 4.296 1.00 92.38 79 MET A CA 1
ATOM 604 C C . MET A 1 79 ? 6.295 -5.285 5.722 1.00 92.38 79 MET A C 1
ATOM 606 O O . MET A 1 79 ? 5.984 -6.018 6.660 1.00 92.38 79 MET A O 1
ATOM 610 N N . PRO A 1 80 ? 6.890 -4.090 5.888 1.00 96.94 80 PRO A N 1
ATOM 611 C CA . PRO A 1 80 ? 7.325 -3.629 7.198 1.00 96.94 80 PRO A CA 1
ATOM 612 C C . PRO A 1 80 ? 6.168 -3.507 8.187 1.00 96.94 80 PRO A C 1
ATOM 614 O O . PRO A 1 80 ? 5.123 -2.907 7.885 1.00 96.94 80 PRO A O 1
ATOM 617 N N . SER A 1 81 ? 6.372 -4.023 9.394 1.00 95.31 81 SER A N 1
ATOM 618 C CA . SER A 1 81 ? 5.399 -4.004 10.486 1.00 95.31 81 SER A CA 1
ATOM 619 C C . SER A 1 81 ? 5.014 -2.574 10.859 1.00 95.31 81 SER A C 1
ATOM 621 O O . SER A 1 81 ? 3.839 -2.284 11.099 1.00 95.31 81 SER A O 1
ATOM 623 N N . GLN A 1 82 ? 5.969 -1.642 10.792 1.00 95.00 82 GLN A N 1
ATOM 624 C CA . GLN A 1 82 ? 5.722 -0.216 11.015 1.00 95.00 82 GLN A CA 1
ATOM 625 C C . GLN A 1 82 ? 4.728 0.362 9.995 1.00 95.00 82 GLN A C 1
ATOM 627 O O . GLN A 1 82 ? 3.817 1.109 10.360 1.00 95.00 82 GLN A O 1
ATOM 632 N N . VAL A 1 83 ? 4.845 -0.008 8.714 1.00 95.75 83 VAL A N 1
ATOM 633 C CA . VAL A 1 83 ? 3.935 0.458 7.654 1.00 95.75 83 VAL A CA 1
ATOM 634 C C . VAL A 1 83 ? 2.531 -0.105 7.862 1.00 95.75 83 VAL A C 1
ATOM 636 O O . VAL A 1 83 ? 1.547 0.625 7.708 1.00 95.75 83 VAL A O 1
ATOM 639 N N . LEU A 1 84 ? 2.420 -1.377 8.248 1.00 94.31 84 LEU A N 1
ATOM 640 C CA . LEU A 1 84 ? 1.138 -1.999 8.587 1.00 94.31 84 LEU A CA 1
ATOM 641 C C . LEU A 1 84 ? 0.480 -1.317 9.794 1.00 94.31 84 LEU A C 1
ATOM 643 O O . LEU A 1 84 ? -0.703 -0.970 9.727 1.00 94.31 84 LEU A O 1
ATOM 647 N N . TRP A 1 85 ? 1.243 -1.052 10.856 1.00 94.00 85 TRP A N 1
ATOM 648 C CA . TRP A 1 85 ? 0.764 -0.348 12.045 1.00 94.00 85 TRP A CA 1
ATOM 649 C C . TRP A 1 85 ? 0.309 1.078 11.717 1.00 94.00 85 TRP A C 1
ATOM 651 O O . TRP A 1 85 ? -0.804 1.464 12.076 1.00 94.00 85 TRP A O 1
ATOM 661 N N . MET A 1 86 ? 1.098 1.835 10.945 1.00 94.94 86 MET A N 1
ATOM 662 C CA . MET A 1 86 ? 0.723 3.182 10.502 1.00 94.94 86 MET A CA 1
ATOM 663 C C . MET A 1 86 ? -0.574 3.176 9.689 1.00 94.94 86 MET A C 1
ATOM 665 O O . MET A 1 86 ? -1.463 3.990 9.946 1.00 94.94 86 MET A O 1
ATOM 669 N N . ARG A 1 87 ? -0.713 2.261 8.719 1.00 95.06 87 ARG A N 1
ATOM 670 C CA . ARG A 1 87 ? -1.940 2.129 7.914 1.00 95.06 87 ARG A CA 1
ATOM 671 C C . ARG A 1 87 ? -3.142 1.804 8.799 1.00 95.06 87 ARG A C 1
ATOM 673 O O . ARG A 1 87 ? -4.171 2.465 8.667 1.00 95.06 87 ARG A O 1
ATOM 680 N N . ARG A 1 88 ? -3.000 0.860 9.737 1.00 94.00 88 ARG A N 1
ATOM 681 C CA . ARG A 1 88 ? -4.054 0.496 10.697 1.00 94.00 88 ARG A CA 1
ATOM 682 C C . ARG A 1 88 ? -4.471 1.696 11.551 1.00 94.00 88 ARG A C 1
ATOM 684 O O . ARG A 1 88 ? -5.643 2.063 11.543 1.00 94.00 88 ARG A O 1
ATOM 691 N N . GLN A 1 89 ? -3.522 2.348 12.225 1.00 94.81 89 GLN A N 1
ATOM 692 C CA . GLN A 1 89 ? -3.791 3.496 13.100 1.00 94.81 89 GLN A CA 1
ATOM 693 C C . GLN A 1 89 ? -4.461 4.651 12.347 1.00 94.81 89 GLN A C 1
ATOM 695 O O . GLN A 1 89 ? -5.432 5.227 12.834 1.00 94.81 89 GLN A O 1
ATOM 700 N N . ARG A 1 90 ? -3.992 4.972 11.132 1.00 95.62 90 ARG A N 1
ATOM 701 C CA . ARG A 1 90 ? -4.574 6.044 10.306 1.00 95.62 90 ARG A CA 1
ATOM 702 C C . ARG A 1 90 ? -6.022 5.753 9.918 1.00 95.62 90 ARG A C 1
ATOM 704 O O . ARG A 1 90 ? -6.845 6.664 9.957 1.00 95.62 90 ARG A O 1
ATOM 711 N N . VAL A 1 91 ? -6.343 4.507 9.562 1.00 95.44 91 VAL A N 1
ATOM 712 C CA . VAL A 1 91 ? -7.714 4.111 9.202 1.00 95.44 91 VAL A CA 1
ATOM 713 C C . VAL A 1 91 ? -8.648 4.208 10.409 1.00 95.44 91 VAL A C 1
ATOM 715 O O . VAL A 1 91 ? -9.717 4.803 10.284 1.00 95.44 91 VAL A O 1
ATOM 718 N N . LEU A 1 92 ? -8.241 3.687 11.572 1.00 95.56 92 LEU A N 1
ATOM 719 C CA . LEU A 1 92 ? -9.058 3.725 12.792 1.00 95.56 92 LEU A CA 1
ATOM 720 C C . LEU A 1 92 ? -9.300 5.163 13.268 1.00 95.56 92 LEU A C 1
ATOM 722 O O . LEU A 1 92 ? -10.440 5.562 13.484 1.00 95.56 92 LEU A O 1
ATOM 726 N N . ARG A 1 93 ? -8.249 5.988 13.337 1.00 95.06 93 ARG A N 1
ATOM 727 C CA . ARG A 1 93 ? -8.371 7.386 13.785 1.00 95.06 93 ARG A CA 1
ATOM 728 C C . ARG A 1 93 ? -9.201 8.240 12.830 1.00 95.06 93 ARG A C 1
ATOM 730 O O . ARG A 1 93 ? -9.974 9.081 13.278 1.00 95.06 93 ARG A O 1
ATOM 737 N N . ARG A 1 94 ? -9.090 8.010 11.516 1.00 95.56 94 ARG A N 1
ATOM 738 C CA . ARG A 1 94 ? -9.942 8.683 10.523 1.00 95.56 94 ARG A CA 1
ATOM 739 C C . ARG A 1 94 ? -11.412 8.300 10.695 1.00 95.56 94 ARG A C 1
ATOM 741 O O . ARG A 1 94 ? -12.269 9.162 10.531 1.00 95.56 94 ARG A O 1
ATOM 748 N N . LEU A 1 95 ? -11.699 7.038 11.025 1.00 94.62 95 LEU A N 1
ATOM 749 C CA . LEU A 1 95 ? -13.061 6.584 11.298 1.00 94.62 95 LEU A CA 1
ATOM 750 C C . LEU A 1 95 ? -13.640 7.267 12.539 1.00 94.62 95 LEU A C 1
ATOM 752 O O . LEU A 1 95 ? -14.724 7.832 12.455 1.00 94.62 95 LEU A O 1
ATOM 756 N N . LEU A 1 96 ? -12.897 7.261 13.650 1.00 94.62 96 LEU A N 1
ATOM 757 C CA . LEU A 1 96 ? -13.319 7.914 14.891 1.00 94.62 96 LEU A CA 1
ATOM 758 C C . LEU A 1 96 ? -13.594 9.402 14.668 1.00 94.62 96 LEU A C 1
ATOM 760 O O . LEU A 1 96 ? -14.617 9.914 15.110 1.00 94.62 96 LEU A O 1
ATOM 764 N N . ARG A 1 97 ? -12.728 10.090 13.912 1.00 95.31 97 ARG A N 1
ATOM 765 C CA . ARG A 1 97 ? -12.954 11.495 13.559 1.00 95.31 97 ARG A CA 1
ATOM 766 C C . ARG A 1 97 ? -14.263 11.684 12.789 1.00 95.31 97 ARG A C 1
ATOM 768 O O . ARG A 1 97 ? -15.056 12.534 13.170 1.00 95.31 97 ARG A O 1
ATOM 775 N N . LYS A 1 98 ? -14.515 10.853 11.770 1.00 95.44 98 LYS A N 1
ATOM 776 C CA . LYS A 1 98 ? -15.761 10.896 10.989 1.00 95.44 98 LYS A CA 1
ATOM 777 C C . LYS A 1 98 ? -16.993 10.655 11.867 1.00 95.44 98 LYS A C 1
ATOM 779 O O . LYS A 1 98 ? -18.006 11.317 11.687 1.00 95.44 98 LYS A O 1
ATOM 784 N N . TYR A 1 99 ? -16.922 9.710 12.802 1.00 94.94 99 TYR A N 1
ATOM 785 C CA . TYR A 1 99 ? -18.035 9.413 13.705 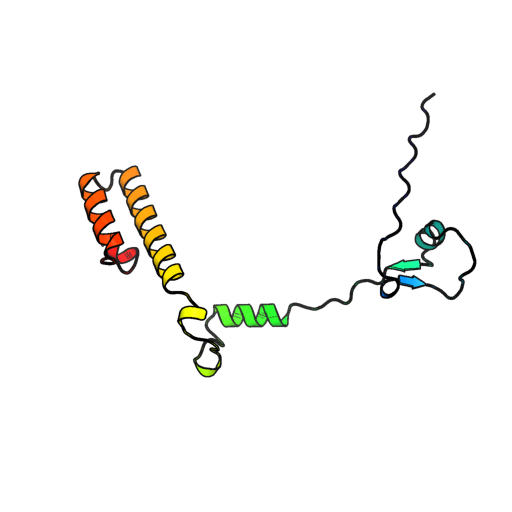1.00 94.94 99 TYR A CA 1
ATOM 786 C C . TYR A 1 99 ? -18.336 10.560 14.660 1.00 94.94 99 TYR A C 1
ATOM 788 O O . TYR A 1 99 ? -19.511 10.864 14.866 1.00 94.94 99 TYR A O 1
ATOM 796 N N . ARG A 1 100 ? -17.292 11.234 15.153 1.00 94.50 100 ARG A N 1
ATOM 797 C CA . ARG A 1 100 ? -17.426 12.437 15.976 1.00 94.50 100 ARG A CA 1
ATOM 798 C C . ARG A 1 100 ? -18.062 13.584 15.191 1.00 94.50 100 ARG A C 1
ATOM 800 O O . ARG A 1 100 ? -18.978 14.217 15.688 1.00 94.50 100 ARG A O 1
ATOM 807 N N . GLU A 1 101 ? -17.612 13.816 13.957 1.00 94.69 101 GLU A N 1
ATOM 808 C CA . GLU A 1 101 ? -18.190 14.832 13.059 1.00 94.69 101 GLU A CA 1
ATOM 809 C C . GLU A 1 101 ? -19.663 14.541 12.732 1.00 94.69 101 GLU A C 1
ATOM 811 O O . GLU A 1 101 ? -20.463 15.462 12.642 1.00 94.69 101 GLU A O 1
ATOM 816 N N . SER A 1 102 ? -20.043 13.265 12.602 1.00 94.81 102 SER A N 1
ATOM 817 C CA . SER A 1 102 ? -21.438 12.860 12.377 1.00 94.81 102 SER A CA 1
ATOM 818 C C . SER A 1 102 ? -22.306 12.793 13.641 1.00 94.81 102 SER A C 1
ATOM 820 O O . SER A 1 102 ? -23.452 12.368 13.544 1.00 94.81 102 SER A O 1
ATOM 822 N N . GLY A 1 103 ? -21.764 13.104 14.823 1.00 92.88 103 GLY A N 1
ATOM 823 C CA . GLY A 1 103 ? -22.498 13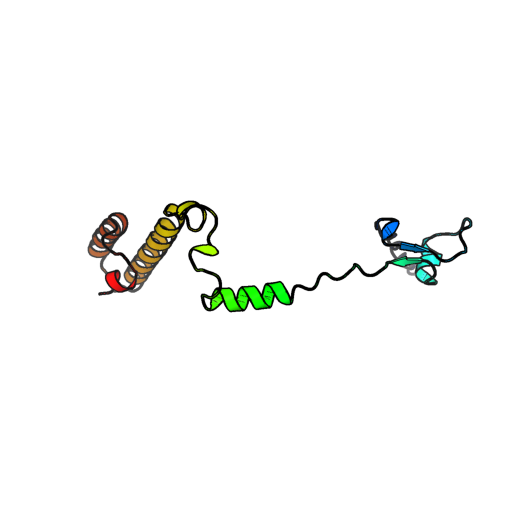.041 16.094 1.00 92.88 103 GLY A CA 1
ATOM 824 C C . GLY A 1 103 ? -22.860 11.630 16.580 1.00 92.88 103 GLY A C 1
ATOM 825 O O . GLY A 1 103 ? -23.610 11.489 17.536 1.00 92.88 103 GLY A O 1
ATOM 826 N N . LYS A 1 104 ? -22.323 10.569 15.960 1.00 92.62 104 LYS A N 1
ATOM 827 C CA . LYS A 1 104 ? -22.575 9.174 16.378 1.00 92.62 104 LYS A CA 1
ATOM 828 C C . LYS A 1 104 ? -21.871 8.803 17.678 1.00 92.62 104 LYS A C 1
ATOM 830 O O . LYS A 1 104 ? -22.241 7.823 18.314 1.00 92.62 104 LYS A O 1
ATOM 835 N N . ILE A 1 105 ? -20.805 9.527 18.012 1.00 93.12 105 ILE A N 1
ATOM 836 C CA . ILE A 1 105 ? -20.016 9.315 19.221 1.00 93.12 105 ILE A CA 1
ATOM 837 C C . ILE A 1 105 ? -19.803 10.647 19.928 1.00 93.12 105 ILE A C 1
ATOM 839 O O . ILE A 1 105 ? -19.505 11.655 19.282 1.00 93.12 105 ILE A O 1
ATOM 843 N N . ASP A 1 106 ? -19.910 10.621 21.251 1.00 94.00 106 ASP A N 1
ATOM 844 C CA . ASP A 1 106 ? -19.575 11.760 22.097 1.00 94.00 106 ASP A CA 1
ATOM 845 C C . ASP A 1 106 ? -18.045 11.953 22.217 1.00 94.00 106 ASP A C 1
ATOM 847 O O . ASP A 1 106 ? -17.245 11.053 21.933 1.00 94.00 106 ASP A O 1
ATOM 851 N N . LYS A 1 107 ? -17.618 13.147 22.641 1.00 93.94 107 LYS A N 1
ATOM 852 C CA . LYS A 1 107 ? -16.222 13.517 22.891 1.00 93.94 107 LYS A CA 1
ATOM 853 C C . LYS A 1 107 ? -15.544 12.591 23.904 1.00 93.94 107 LYS A C 1
ATOM 855 O O . LYS A 1 107 ? -14.379 12.245 23.684 1.00 93.94 107 LYS A O 1
ATOM 860 N N . HIS A 1 108 ? -16.233 12.192 24.974 1.00 93.44 108 HIS A N 1
ATOM 861 C CA . HIS A 1 108 ? -15.662 11.302 25.988 1.00 93.44 108 HIS A CA 1
ATOM 862 C C . HIS A 1 108 ? -15.430 9.906 25.407 1.00 93.44 108 HIS A C 1
ATOM 864 O O . HIS A 1 108 ? -14.310 9.394 25.429 1.00 93.44 108 HIS A O 1
ATOM 870 N N . MET A 1 109 ? -16.442 9.366 24.726 1.00 93.94 109 MET A N 1
ATOM 871 C CA . MET A 1 109 ? -16.336 8.075 24.050 1.00 93.94 109 MET A CA 1
ATOM 872 C C . MET A 1 109 ? -15.268 8.075 22.939 1.00 93.94 109 MET A C 1
ATOM 874 O O . MET A 1 109 ? -14.547 7.092 22.763 1.00 93.94 109 MET A O 1
ATOM 878 N N . TYR A 1 110 ? -15.095 9.188 22.214 1.00 95.62 110 TYR A N 1
ATOM 879 C CA . TYR A 1 110 ? -14.003 9.353 21.250 1.00 95.62 110 TYR A CA 1
ATOM 880 C C . TYR A 1 110 ? -12.628 9.213 21.914 1.00 95.62 110 TYR A C 1
ATOM 882 O O . TYR A 1 110 ? -11.749 8.562 21.345 1.00 95.62 110 TYR A O 1
ATOM 890 N N . HIS A 1 111 ? -12.424 9.816 23.089 1.00 95.12 111 HIS A N 1
ATOM 891 C CA . HIS A 1 111 ? -11.142 9.766 23.789 1.00 95.12 111 HIS A CA 1
ATOM 892 C C . HIS A 1 111 ? -10.779 8.333 24.198 1.00 95.12 111 HIS A C 1
ATOM 894 O O . HIS A 1 111 ? -9.679 7.863 23.888 1.00 95.12 111 HIS A O 1
ATOM 900 N N . ASP A 1 112 ? -11.729 7.602 24.779 1.00 94.69 112 ASP A N 1
ATOM 901 C CA . ASP A 1 112 ? -11.518 6.219 25.215 1.00 94.69 112 ASP A CA 1
ATOM 902 C C . ASP A 1 112 ? -11.218 5.291 24.037 1.00 94.69 112 ASP A C 1
ATOM 904 O O . ASP A 1 112 ? -10.250 4.522 24.051 1.00 94.69 112 ASP A O 1
ATOM 908 N N . LEU A 1 113 ? -12.008 5.394 22.963 1.00 94.44 113 LEU A N 1
ATOM 909 C CA . LEU A 1 113 ? -11.804 4.603 21.749 1.00 94.44 113 LEU A CA 1
ATOM 910 C C . LEU A 1 113 ? -10.490 4.960 21.045 1.00 94.44 113 LEU A C 1
ATOM 912 O O . LEU A 1 113 ? -9.843 4.090 20.450 1.00 94.44 113 LEU A O 1
ATOM 916 N N . TYR A 1 114 ? -10.053 6.217 21.131 1.00 95.06 114 TYR A N 1
ATOM 917 C CA . TYR A 1 114 ? -8.766 6.658 20.604 1.00 95.06 114 TYR A CA 1
ATOM 918 C C . TYR A 1 114 ? -7.597 6.024 21.370 1.00 95.06 114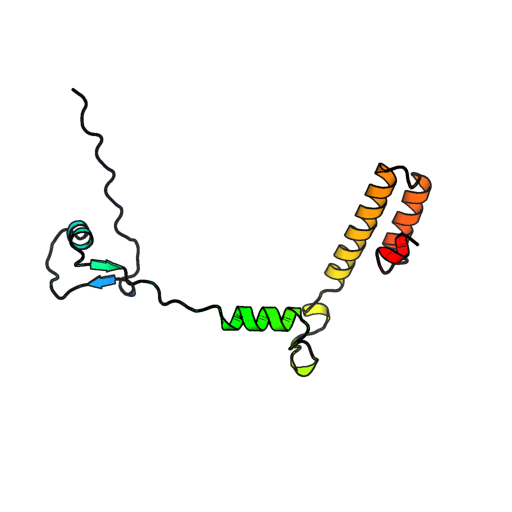 TYR A C 1
ATOM 920 O O . TYR A 1 114 ? -6.663 5.505 20.743 1.00 95.06 114 TYR A O 1
ATOM 928 N N . MET A 1 115 ? -7.660 5.993 22.705 1.00 95.25 115 MET A N 1
ATOM 929 C CA . MET A 1 115 ? -6.632 5.358 23.538 1.00 95.25 115 MET A CA 1
ATOM 930 C C . MET A 1 115 ? -6.604 3.838 23.349 1.00 95.25 115 MET A C 1
ATOM 932 O O . MET A 1 115 ? -5.534 3.271 23.110 1.00 95.25 115 MET A O 1
ATOM 936 N N . LYS A 1 116 ? -7.770 3.184 23.300 1.00 93.56 116 LYS A N 1
ATOM 937 C CA . LYS A 1 116 ? -7.889 1.748 22.977 1.00 93.56 116 LYS A CA 1
ATOM 938 C C . LYS A 1 116 ? -7.351 1.419 21.577 1.00 93.56 116 LYS A C 1
ATOM 940 O O . LYS A 1 116 ? -6.681 0.402 21.383 1.00 93.56 116 LYS A O 1
ATOM 945 N N . SER A 1 117 ? -7.556 2.308 20.601 1.00 92.62 117 SER A N 1
ATOM 946 C CA . SER A 1 117 ? -6.975 2.169 19.257 1.00 92.62 117 SER A CA 1
ATOM 947 C C . SER A 1 117 ? -5.448 2.233 19.278 1.00 92.62 117 SER A C 1
ATOM 949 O O . SER A 1 117 ? -4.796 1.411 18.630 1.00 92.62 117 SER A O 1
ATOM 951 N N . LYS A 1 118 ? -4.859 3.163 20.044 1.00 92.56 118 LYS A N 1
ATOM 952 C CA . LYS A 1 118 ? -3.401 3.243 20.244 1.00 92.56 118 LYS A CA 1
ATOM 953 C C . LYS A 1 118 ? -2.858 1.960 20.887 1.00 92.56 118 LYS A C 1
ATOM 955 O O . LYS A 1 118 ? -1.821 1.473 20.447 1.00 92.56 118 LYS A O 1
ATOM 960 N N . GLY A 1 119 ? -3.595 1.387 21.840 1.00 93.12 119 GLY A N 1
ATOM 961 C CA . GLY A 1 119 ? -3.279 0.125 22.518 1.00 93.12 119 GLY A CA 1
ATOM 962 C C . GLY A 1 119 ? -3.449 -1.150 21.678 1.00 93.12 119 GLY A C 1
ATOM 963 O O . GLY A 1 119 ? -3.286 -2.241 22.208 1.00 93.12 119 GLY A O 1
ATOM 964 N N . ASN A 1 120 ? -3.769 -1.054 20.378 1.00 92.19 120 ASN A N 1
ATOM 965 C CA . ASN A 1 120 ? -3.933 -2.210 19.477 1.00 92.19 120 ASN A CA 1
ATOM 966 C C . ASN A 1 120 ? -5.011 -3.225 19.931 1.00 92.19 120 ASN A C 1
ATOM 968 O O . ASN A 1 120 ? -4.940 -4.415 19.590 1.00 92.19 120 ASN A O 1
ATOM 972 N N . VAL A 1 121 ? -6.024 -2.735 20.656 1.00 93.50 121 VAL A N 1
ATOM 973 C CA . VAL A 1 121 ? -7.222 -3.498 21.042 1.00 93.50 121 VAL A CA 1
ATOM 974 C C . VAL A 1 121 ? -8.013 -3.875 19.785 1.00 93.50 121 VAL A C 1
ATOM 976 O O . VAL A 1 121 ? -8.337 -5.038 19.564 1.00 93.50 121 VAL A O 1
ATOM 979 N N . PHE A 1 122 ? -8.213 -2.912 18.881 1.00 93.06 122 PHE A N 1
ATOM 980 C CA . PHE A 1 122 ? -8.902 -3.138 17.611 1.00 93.06 122 PHE A CA 1
ATOM 981 C C . PHE A 1 122 ? -7.938 -3.652 16.536 1.00 93.06 122 PHE A C 1
ATOM 983 O O . PHE A 1 122 ? -7.013 -2.949 16.113 1.00 93.06 122 PHE A O 1
ATOM 990 N N . LYS A 1 123 ? -8.169 -4.875 16.042 1.00 88.94 123 LYS A N 1
ATOM 991 C CA . LYS A 1 123 ? -7.347 -5.464 14.967 1.00 88.94 123 LYS A CA 1
ATOM 992 C C . LYS A 1 123 ? -7.670 -4.869 13.599 1.00 88.94 123 LYS A C 1
ATOM 994 O O . LYS A 1 123 ? -6.756 -4.538 12.843 1.00 88.94 123 LYS A O 1
ATOM 999 N N . ASN A 1 124 ? -8.958 -4.685 13.315 1.00 90.62 124 ASN A N 1
ATOM 1000 C CA . ASN A 1 124 ? -9.478 -4.236 12.026 1.00 90.62 124 ASN A CA 1
ATOM 1001 C C . ASN A 1 124 ? -10.555 -3.162 12.224 1.00 90.62 124 ASN A C 1
ATOM 1003 O O . ASN A 1 124 ? -11.172 -3.084 13.281 1.00 90.62 124 ASN A O 1
ATOM 1007 N N . LYS A 1 125 ? -10.843 -2.381 11.173 1.00 90.88 125 LYS A N 1
ATOM 1008 C CA . LYS A 1 125 ? -11.917 -1.371 11.181 1.00 90.88 125 LYS A CA 1
ATOM 1009 C C . LYS A 1 125 ? -13.280 -1.950 11.589 1.00 90.88 125 LYS A C 1
ATOM 1011 O O . LYS A 1 125 ? -14.033 -1.262 12.258 1.00 90.88 125 LYS A O 1
ATOM 1016 N N . ARG A 1 126 ? -13.598 -3.179 11.168 1.00 91.12 126 ARG A N 1
ATOM 1017 C CA . ARG A 1 126 ? -14.876 -3.841 11.479 1.00 91.12 126 ARG A CA 1
ATOM 1018 C C . ARG A 1 126 ? -15.084 -3.999 12.988 1.00 91.12 12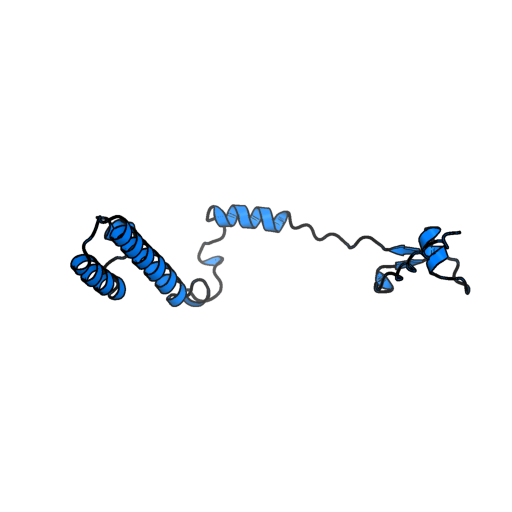6 ARG A C 1
ATOM 1020 O O . ARG A 1 126 ? -16.118 -3.583 13.471 1.00 91.12 126 ARG A O 1
ATOM 1027 N N . VAL A 1 127 ? -14.055 -4.463 13.696 1.00 90.88 127 VAL A N 1
ATOM 1028 C CA . VAL A 1 127 ? -14.061 -4.682 15.156 1.00 90.88 127 VAL A CA 1
ATOM 1029 C C . VAL A 1 127 ? -14.213 -3.376 15.948 1.00 90.88 127 VAL A C 1
ATOM 1031 O O . VAL A 1 127 ? -14.554 -3.404 17.114 1.00 90.88 127 VAL A O 1
ATOM 1034 N N . LEU A 1 128 ? -13.924 -2.217 15.346 1.00 87.44 128 LEU A N 1
ATOM 1035 C CA . LEU A 1 128 ? -14.167 -0.917 15.985 1.00 87.44 128 LEU A CA 1
ATOM 1036 C C . LEU A 1 128 ? -15.632 -0.458 15.852 1.00 87.44 128 LEU A C 1
ATOM 1038 O O . LEU A 1 128 ? -16.057 0.429 16.581 1.00 87.44 128 LEU A O 1
ATOM 1042 N N . MET A 1 129 ? -16.358 -0.963 14.851 1.00 81.12 129 MET A N 1
ATOM 1043 C CA . MET A 1 129 ? -17.753 -0.581 14.594 1.00 81.12 129 MET A CA 1
ATOM 1044 C C . MET A 1 129 ? -18.762 -1.529 15.244 1.00 81.12 129 MET A C 1
ATOM 1046 O O . MET A 1 129 ? -19.938 -1.186 15.278 1.00 81.12 129 MET A O 1
ATOM 1050 N N . GLU A 1 130 ? -18.297 -2.708 15.642 1.00 73.38 130 GLU A N 1
ATOM 1051 C CA . GLU A 1 130 ? -19.030 -3.714 16.410 1.00 73.38 130 GLU A CA 1
ATOM 1052 C C . GLU A 1 130 ? -18.976 -3.350 17.894 1.00 73.38 130 GLU A C 1
ATOM 1054 O O . GLU A 1 130 ? -20.050 -3.385 18.527 1.00 73.38 130 GLU A O 1
#

Solvent-accessible surface area (backbone atoms only — not comparable to full-atom values): 8399 Å² total; per-residue (Å²): 140,79,81,80,79,81,75,79,79,80,76,76,80,95,64,62,73,88,45,48,47,74,58,101,77,86,75,98,64,67,63,68,58,38,43,76,71,61,51,41,41,77,56,78,76,87,81,81,79,59,62,69,60,50,54,50,51,54,42,40,74,74,58,45,87,67,52,74,96,66,60,77,81,54,67,53,79,75,56,40,63,66,59,53,49,50,54,50,53,53,54,48,53,53,48,53,51,52,34,44,77,69,65,78,39,54,74,68,60,48,52,55,54,50,52,41,48,74,69,59,70,50,87,49,71,66,66,70,74,107

Secondary structure (DSSP, 8-state):
-----PPPPPPPP---GGGEEE-S--SS--HHHHHHTTSEEEPPPPP---HHHHHHHHHHHTTTT-SGGG--S-HHHHS-HHHHHHHHHHHHHHHHHHHHHTTSS-HHHHHHHHHHHHTT--SSHHHHH-

pLDDT: mean 84.22, std 15.02, range [47.09, 97.25]

Sequence (130 aa):
MGAPRDAPARRTPTVSTSEIFVGPRSAGRNVRKLIDDGLVIKKPHAIHSRFRVRQNAAAKRKGRHTGTGKRRGTAEARMPSQVLWMRRQRVLRRLLRKYRESGKIDKHMYHDLYMKSKGNVFKNKRVLME

Organism: NCBI:txid278681

Foldseek 3Di:
DDDDDDDPDPDDDPDDPVQKDADPDDDDDDVVVCVVVVRIDGHPDDDDDCVVVVVVVVCVVVVPQVDPVSDDDDPCVVPNPVNVLVVQLVVQLVVLVVCVVVVVDDPVRSVVLNVCSVVCVDVHNVSSVD

Mean predicted aligned error: 11.82 Å